Protein AF-A0A323UTB0-F1 (afdb_monomer_lite)

Secondary structure (DSSP, 8-state):
-----TT-EEEETTS-EEEEEEEEE-TTS-EEEEEEETTEEEEEEGGGEE---------

pLDDT: mean 83.11, std 13.92, range [43.34, 94.69]

Radius of gyration: 11.96 Å; chains: 1; bounding box: 25×22×43 Å

Structure (mmCIF, N/CA/C/O backbone):
data_AF-A0A323UTB0-F1
#
_entry.id   AF-A0A323UTB0-F1
#
loop_
_atom_site.group_PDB
_atom_site.id
_atom_site.type_symbol
_atom_site.label_atom_id
_atom_site.label_alt_id
_atom_site.label_comp_id
_atom_site.label_asym_id
_atom_site.label_entity_id
_atom_site.label_seq_id
_atom_site.pdbx_PDB_ins_code
_atom_site.Cartn_x
_atom_site.Cartn_y
_atom_site.Cartn_z
_atom_site.occupancy
_atom_site.B_iso_or_equiv
_atom_site.auth_seq_id
_atom_site.auth_comp_id
_atom_site.auth_asym_id
_atom_site.auth_atom_id
_atom_site.pdbx_PDB_model_num
ATOM 1 N N . MET A 1 1 ? 10.543 8.322 -3.393 1.00 52.47 1 MET A N 1
ATOM 2 C CA . MET A 1 1 ? 10.512 7.835 -1.995 1.00 52.47 1 MET A CA 1
ATOM 3 C C . MET A 1 1 ? 9.304 6.926 -1.840 1.00 52.47 1 MET A C 1
ATOM 5 O O . MET A 1 1 ? 8.260 7.309 -2.336 1.00 52.47 1 MET A O 1
ATOM 9 N N . ASN A 1 2 ? 9.428 5.749 -1.215 1.00 63.25 2 ASN A N 1
ATOM 10 C CA . ASN A 1 2 ? 8.258 4.918 -0.892 1.00 63.25 2 ASN A CA 1
ATOM 11 C C . ASN A 1 2 ? 7.475 5.615 0.225 1.00 63.25 2 ASN A C 1
ATOM 13 O O . ASN A 1 2 ? 7.948 5.625 1.360 1.00 63.25 2 ASN A O 1
ATOM 17 N N . ARG A 1 3 ? 6.338 6.237 -0.104 1.00 76.25 3 ARG A N 1
ATOM 18 C CA . ARG A 1 3 ? 5.511 6.940 0.890 1.00 76.25 3 ARG A CA 1
ATOM 19 C C . ARG A 1 3 ? 4.678 6.000 1.755 1.00 76.25 3 ARG A C 1
ATOM 21 O O . ARG A 1 3 ? 4.426 6.332 2.904 1.00 76.25 3 ARG A O 1
ATOM 28 N N . PHE A 1 4 ? 4.316 4.839 1.219 1.00 85.75 4 PHE A N 1
ATOM 29 C CA . PHE A 1 4 ? 3.479 3.849 1.890 1.00 85.75 4 PHE A CA 1
ATOM 30 C C . PHE A 1 4 ? 4.136 2.471 1.858 1.00 85.75 4 PHE A C 1
ATOM 32 O O . PHE A 1 4 ? 4.996 2.186 1.013 1.00 85.75 4 PHE A O 1
ATOM 39 N N . LYS A 1 5 ? 3.732 1.614 2.791 1.00 89.50 5 LYS A N 1
ATOM 40 C CA . LYS A 1 5 ? 4.184 0.232 2.937 1.00 89.50 5 LYS A CA 1
ATOM 41 C C . LYS A 1 5 ? 2.997 -0.719 2.992 1.00 89.50 5 LYS A C 1
ATOM 43 O O . LYS A 1 5 ? 1.859 -0.329 3.224 1.00 89.50 5 LYS A O 1
ATOM 48 N N . LEU A 1 6 ? 3.281 -1.998 2.768 1.00 91.50 6 LEU A N 1
ATOM 49 C CA . LEU A 1 6 ? 2.298 -3.056 2.955 1.00 91.50 6 LEU A CA 1
ATOM 50 C C . LEU A 1 6 ? 1.798 -3.052 4.407 1.00 91.50 6 LEU A C 1
ATOM 52 O O . LEU A 1 6 ? 2.607 -3.100 5.329 1.00 91.50 6 LEU A O 1
ATOM 56 N N . GLY A 1 7 ? 0.481 -3.031 4.589 1.00 90.62 7 GLY A N 1
ATOM 57 C CA . GLY A 1 7 ? -0.166 -2.968 5.896 1.00 90.62 7 GLY A CA 1
ATOM 58 C C . GLY A 1 7 ? -0.425 -1.554 6.415 1.00 90.62 7 GLY A C 1
ATOM 59 O O . GLY A 1 7 ? -1.124 -1.434 7.417 1.00 90.62 7 GLY A O 1
ATOM 60 N N . ASP A 1 8 ? 0.066 -0.503 5.746 1.00 90.44 8 ASP A N 1
ATOM 61 C CA . ASP A 1 8 ? -0.280 0.868 6.130 1.00 90.44 8 ASP A CA 1
ATOM 62 C C . ASP A 1 8 ? -1.773 1.118 5.891 1.00 90.44 8 ASP A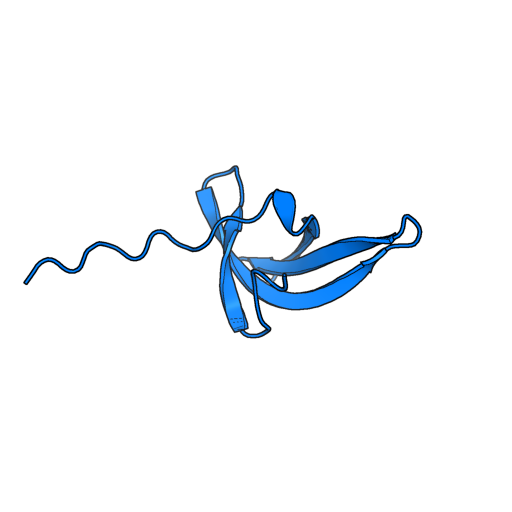 C 1
ATOM 64 O O . ASP A 1 8 ? -2.313 0.799 4.826 1.00 90.44 8 ASP A O 1
ATOM 68 N N . GLU A 1 9 ? -2.436 1.725 6.874 1.00 91.00 9 GLU A N 1
ATOM 69 C CA . GLU A 1 9 ? -3.719 2.380 6.640 1.00 91.00 9 GLU A CA 1
ATOM 70 C C . GLU A 1 9 ? -3.465 3.631 5.791 1.00 91.00 9 GLU A C 1
ATOM 72 O O . GLU A 1 9 ? -2.463 4.313 5.979 1.00 91.00 9 GLU A O 1
ATOM 77 N N . VAL A 1 10 ? -4.343 3.918 4.835 1.00 90.12 10 VAL A N 1
ATOM 78 C CA . VAL A 1 10 ? -4.277 5.076 3.940 1.00 90.12 10 VAL A CA 1
ATOM 79 C C . VAL A 1 10 ? -5.670 5.651 3.720 1.00 90.12 10 VAL A C 1
ATOM 81 O O . VAL A 1 10 ? -6.671 4.931 3.718 1.00 90.12 10 VAL A O 1
ATOM 84 N N . CYS A 1 11 ? -5.733 6.958 3.490 1.00 88.56 11 CYS A N 1
ATOM 85 C CA . CYS A 1 11 ? -6.943 7.662 3.089 1.00 88.56 11 CYS A CA 1
ATOM 86 C C . CYS A 1 11 ? -6.940 7.905 1.578 1.00 88.56 11 CYS A C 1
ATOM 88 O O . CYS A 1 11 ? -5.957 8.385 1.010 1.00 88.56 11 CYS A O 1
ATOM 90 N N . LYS A 1 12 ? -8.074 7.623 0.936 1.00 82.94 12 LYS A N 1
ATOM 91 C CA . LYS A 1 12 ? -8.374 8.051 -0.437 1.00 82.94 12 LYS A CA 1
ATOM 92 C C . LYS A 1 12 ? -9.022 9.442 -0.409 1.00 82.94 12 LYS A C 1
ATOM 94 O O . LYS A 1 12 ? -9.705 9.761 0.561 1.00 82.94 12 LYS A O 1
ATOM 99 N N . ASP A 1 13 ? -8.912 10.206 -1.500 1.00 70.31 13 ASP A N 1
ATOM 100 C CA . ASP A 1 13 ? -9.558 11.524 -1.712 1.00 70.31 13 ASP A CA 1
ATOM 101 C C . ASP A 1 13 ? -11.021 11.620 -1.229 1.00 70.31 13 ASP A C 1
ATOM 103 O O . ASP A 1 13 ? -11.451 12.644 -0.710 1.00 70.31 13 ASP A O 1
ATOM 107 N N . ASN A 1 14 ? -11.793 10.533 -1.320 1.00 70.19 14 ASN A N 1
ATOM 108 C CA . ASN A 1 14 ? -13.200 10.499 -0.898 1.00 70.19 14 ASN A CA 1
ATOM 109 C C . ASN A 1 14 ? -13.398 10.299 0.622 1.00 70.19 14 ASN A C 1
ATOM 111 O O . ASN A 1 14 ? -14.476 9.883 1.047 1.00 70.19 14 ASN A O 1
ATOM 115 N N . GLY A 1 15 ? -12.354 10.479 1.438 1.00 74.44 15 GLY A N 1
ATOM 116 C CA . GLY A 1 15 ? -12.384 10.286 2.895 1.00 74.44 15 GLY A CA 1
ATOM 117 C C . GLY A 1 15 ? -12.508 8.825 3.349 1.00 74.44 15 GLY A C 1
ATOM 118 O O . GLY A 1 15 ? -12.625 8.553 4.544 1.00 74.44 15 GLY A O 1
ATOM 119 N N . ARG A 1 16 ? -12.486 7.866 2.415 1.00 82.69 16 ARG A N 1
ATOM 120 C CA . ARG A 1 16 ? -12.514 6.432 2.731 1.00 82.69 16 ARG A CA 1
ATOM 121 C C . ARG A 1 16 ? -11.124 5.968 3.136 1.00 82.69 16 ARG A C 1
ATOM 123 O O . ARG A 1 16 ? -10.151 6.255 2.437 1.00 82.69 16 ARG A O 1
ATOM 130 N N . ARG A 1 17 ? -11.064 5.223 4.236 1.00 89.38 17 ARG A N 1
ATOM 131 C CA . ARG A 1 17 ? -9.843 4.588 4.735 1.00 89.38 17 ARG A CA 1
ATOM 132 C C . ARG A 1 17 ? -9.765 3.158 4.234 1.00 89.38 17 ARG A C 1
ATOM 134 O O . ARG A 1 17 ? -10.794 2.500 4.081 1.00 89.38 17 ARG A O 1
ATOM 141 N N . GLY A 1 18 ? -8.554 2.693 3.995 1.00 91.62 18 GLY A N 1
ATOM 142 C CA . GLY A 1 18 ? -8.288 1.307 3.657 1.00 91.62 18 GLY A CA 1
ATOM 143 C C . GLY A 1 18 ? -6.858 0.927 3.971 1.00 91.62 18 GLY A C 1
ATOM 144 O O . GLY A 1 18 ? -6.068 1.767 4.389 1.00 91.62 18 GLY A O 1
ATOM 145 N N . VAL A 1 19 ? -6.528 -0.340 3.760 1.00 93.06 19 VAL A N 1
ATOM 146 C CA . VAL A 1 19 ? -5.208 -0.890 4.087 1.00 93.06 19 VAL A CA 1
ATOM 147 C C . VAL A 1 19 ? -4.471 -1.266 2.814 1.00 93.06 19 VAL A C 1
ATOM 149 O O . VAL A 1 19 ? -5.016 -1.957 1.954 1.00 93.06 19 VAL A O 1
ATOM 152 N N . VAL A 1 20 ? -3.212 -0.854 2.693 1.00 93.62 20 VAL A N 1
ATOM 153 C CA . VAL A 1 20 ? -2.359 -1.226 1.564 1.00 93.62 20 VAL A CA 1
ATO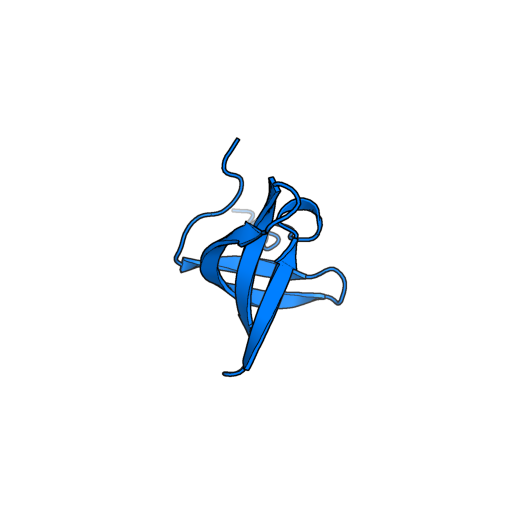M 154 C C . VAL A 1 20 ? -2.068 -2.728 1.614 1.00 93.62 20 VAL A C 1
ATOM 156 O O . VAL A 1 20 ? -1.384 -3.225 2.507 1.00 93.62 20 VAL A O 1
ATOM 159 N N . ARG A 1 21 ? -2.564 -3.465 0.621 1.00 94.69 21 ARG A N 1
ATOM 160 C CA . ARG A 1 21 ? -2.361 -4.912 0.438 1.00 94.69 21 ARG A CA 1
ATOM 161 C C . ARG A 1 21 ? -1.344 -5.260 -0.643 1.00 94.69 21 ARG A C 1
ATOM 163 O O . ARG A 1 21 ? -0.863 -6.386 -0.673 1.00 94.69 21 ARG A O 1
ATOM 170 N N . ALA A 1 22 ? -1.006 -4.322 -1.522 1.00 93.50 22 ALA A N 1
ATOM 171 C CA . ALA A 1 22 ? 0.094 -4.480 -2.466 1.00 93.50 22 ALA A CA 1
ATOM 172 C C . ALA A 1 22 ? 0.580 -3.120 -2.962 1.00 93.50 22 ALA A C 1
ATOM 174 O O . ALA A 1 22 ? -0.183 -2.156 -3.007 1.00 93.50 22 ALA A O 1
ATOM 175 N N . ILE A 1 23 ? 1.839 -3.066 -3.384 1.00 92.19 23 ILE A N 1
ATOM 176 C CA . ILE A 1 23 ? 2.430 -1.915 -4.066 1.00 92.19 23 ILE A CA 1
ATOM 177 C C . ILE A 1 23 ? 3.089 -2.454 -5.328 1.00 92.19 23 ILE A C 1
ATOM 179 O O . ILE A 1 23 ? 3.891 -3.385 -5.260 1.00 92.19 23 ILE A O 1
ATOM 183 N N . PHE A 1 24 ? 2.725 -1.903 -6.477 1.00 91.75 24 PHE A N 1
ATOM 184 C CA . PHE A 1 24 ? 3.201 -2.361 -7.775 1.00 91.75 24 PHE A CA 1
ATOM 185 C C . PHE A 1 24 ? 3.344 -1.188 -8.741 1.00 91.75 24 PHE A C 1
ATOM 187 O O . PHE A 1 24 ? 2.895 -0.076 -8.475 1.00 91.75 24 PHE A O 1
ATOM 194 N N . VAL A 1 25 ? 4.000 -1.432 -9.869 1.00 92.00 25 VAL A N 1
ATOM 195 C CA . VAL A 1 25 ? 4.153 -0.449 -10.943 1.00 92.00 25 VAL A CA 1
ATOM 196 C C . VAL A 1 25 ? 3.270 -0.889 -12.107 1.00 92.00 25 VAL A C 1
ATOM 198 O O . VAL A 1 25 ? 3.265 -2.071 -12.458 1.00 92.00 25 VAL A O 1
ATOM 201 N N . ASN A 1 26 ? 2.486 0.027 -12.677 1.00 89.94 26 ASN A N 1
ATOM 202 C CA . ASN A 1 26 ? 1.695 -0.264 -13.871 1.00 89.94 26 ASN A CA 1
ATOM 203 C C . ASN A 1 26 ? 2.568 -0.226 -15.144 1.00 89.94 26 ASN A C 1
ATOM 205 O O . ASN A 1 26 ? 3.777 -0.003 -15.098 1.00 89.94 26 ASN A O 1
ATOM 209 N N . ARG A 1 27 ? 1.952 -0.449 -16.309 1.00 91.75 27 ARG A N 1
ATOM 210 C CA . ARG A 1 27 ? 2.667 -0.439 -17.597 1.00 91.75 27 ARG A CA 1
ATOM 211 C C . ARG A 1 27 ? 3.232 0.936 -17.967 1.00 91.75 27 ARG A C 1
ATOM 213 O O . ARG A 1 27 ? 4.244 0.995 -18.652 1.00 91.75 27 ARG A O 1
ATOM 220 N N . ASP A 1 28 ? 2.623 2.007 -17.473 1.00 91.44 28 ASP A N 1
ATOM 221 C CA . ASP A 1 28 ? 3.034 3.401 -17.676 1.00 91.44 28 ASP A CA 1
ATOM 222 C C . ASP A 1 28 ? 4.132 3.859 -16.696 1.00 91.44 28 ASP A C 1
ATOM 224 O O . ASP A 1 28 ? 4.395 5.051 -16.566 1.00 91.44 28 ASP A O 1
ATOM 228 N N . ALA A 1 29 ? 4.764 2.923 -15.978 1.00 88.62 29 ALA A N 1
ATOM 229 C CA . ALA A 1 29 ? 5.754 3.193 -14.935 1.00 88.62 29 ALA A CA 1
ATOM 230 C C . ALA A 1 29 ? 5.227 4.013 -13.732 1.00 88.62 29 ALA A C 1
ATOM 232 O O . ALA A 1 29 ? 6.017 4.507 -12.923 1.00 88.62 29 ALA A O 1
ATOM 233 N N . ALA A 1 30 ? 3.905 4.113 -13.562 1.00 89.44 30 ALA A N 1
ATOM 234 C CA . ALA A 1 30 ? 3.267 4.751 -12.415 1.00 89.44 30 ALA A CA 1
ATOM 235 C C . ALA A 1 30 ? 3.138 3.775 -11.238 1.00 89.44 30 ALA A C 1
ATOM 237 O O . ALA A 1 30 ? 2.807 2.596 -11.406 1.00 89.44 30 ALA A O 1
ATOM 238 N N . ARG A 1 31 ? 3.397 4.269 -10.023 1.00 90.06 31 ARG A N 1
ATOM 239 C CA . ARG A 1 31 ? 3.257 3.479 -8.796 1.00 90.06 31 ARG A CA 1
ATOM 240 C C . ARG A 1 31 ? 1.811 3.434 -8.346 1.00 90.06 31 ARG A C 1
ATOM 242 O O . ARG A 1 31 ? 1.193 4.458 -8.079 1.00 90.06 31 ARG A O 1
ATOM 249 N N . MET A 1 32 ? 1.323 2.219 -8.184 1.00 92.69 32 MET A N 1
ATOM 250 C CA . MET A 1 32 ? -0.030 1.907 -7.773 1.00 92.69 32 MET A CA 1
ATOM 251 C C . MET A 1 32 ? -0.001 1.150 -6.449 1.00 92.69 32 MET A C 1
ATOM 253 O O . MET A 1 32 ? 0.873 0.317 -6.190 1.00 92.69 32 MET A O 1
ATOM 257 N N . CYS A 1 33 ? -1.009 1.398 -5.632 1.00 92.94 33 CYS A N 1
ATOM 258 C CA . CYS A 1 33 ? -1.275 0.685 -4.401 1.00 92.94 33 CYS A CA 1
ATOM 259 C C . CYS A 1 33 ? -2.611 -0.044 -4.539 1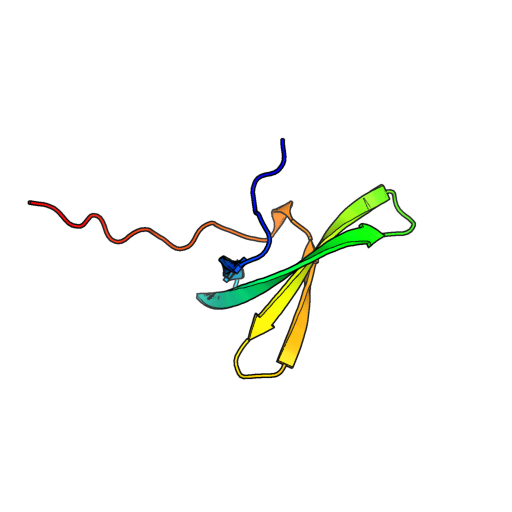.00 92.94 33 CYS A C 1
ATOM 261 O O . CYS A 1 33 ? -3.615 0.546 -4.944 1.00 92.94 33 CYS A O 1
ATOM 263 N N . ALA A 1 34 ? -2.626 -1.328 -4.192 1.00 93.94 34 ALA A N 1
ATOM 264 C CA . ALA A 1 34 ? -3.864 -2.055 -3.963 1.00 93.94 34 ALA A CA 1
ATOM 265 C C . ALA A 1 34 ? -4.287 -1.806 -2.516 1.00 93.94 34 ALA A C 1
ATOM 267 O O . ALA A 1 34 ? -3.549 -2.151 -1.592 1.00 93.94 34 ALA A O 1
ATOM 268 N N . VAL A 1 35 ? -5.443 -1.187 -2.325 1.00 93.38 35 VAL A N 1
ATOM 269 C CA . VAL A 1 35 ? -5.974 -0.787 -1.025 1.00 93.38 35 VAL A CA 1
ATOM 270 C C . VAL A 1 35 ? -7.258 -1.560 -0.769 1.00 93.38 35 VAL A C 1
ATOM 272 O O . VAL A 1 35 ? -8.199 -1.488 -1.552 1.00 93.38 35 VAL A O 1
ATOM 275 N N . GLU A 1 36 ? -7.298 -2.307 0.326 1.00 94.06 36 GLU A N 1
ATOM 276 C CA . GLU A 1 36 ? -8.495 -3.015 0.767 1.00 94.06 36 GLU A CA 1
ATOM 277 C C . GLU A 1 36 ? -9.392 -2.079 1.578 1.00 94.06 36 GLU A C 1
ATOM 279 O O . GLU A 1 36 ? -8.962 -1.500 2.576 1.00 94.06 36 GLU A O 1
ATOM 284 N N . ILE A 1 37 ? -10.644 -1.938 1.145 1.00 90.94 37 ILE A N 1
ATOM 285 C CA . ILE A 1 37 ? -11.675 -1.109 1.768 1.00 90.94 37 ILE A CA 1
ATOM 286 C C . ILE A 1 37 ? -12.928 -1.971 1.915 1.00 90.94 37 ILE A C 1
ATOM 288 O O . ILE A 1 37 ? -13.533 -2.365 0.920 1.00 90.94 37 ILE A O 1
ATOM 292 N N . ASN A 1 38 ? -13.339 -2.261 3.153 1.00 86.56 38 ASN A N 1
ATOM 293 C CA . ASN A 1 38 ? -14.538 -3.061 3.453 1.00 86.56 38 ASN A CA 1
ATOM 294 C C . ASN A 1 38 ? -14.602 -4.407 2.692 1.00 86.56 38 ASN A C 1
ATOM 296 O O . ASN A 1 38 ? -15.670 -4.826 2.252 1.00 86.56 38 ASN A O 1
ATOM 300 N N . GLY A 1 39 ? -13.455 -5.071 2.501 1.00 87.12 39 GLY A N 1
ATOM 301 C CA . GLY A 1 39 ? -13.356 -6.353 1.790 1.00 87.12 39 GLY A CA 1
ATOM 302 C C . GLY A 1 39 ? -13.271 -6.260 0.261 1.00 87.12 39 GLY A C 1
ATOM 303 O O . GLY A 1 39 ? -13.123 -7.289 -0.393 1.00 87.12 39 GLY A O 1
ATOM 304 N N . ALA A 1 40 ? -13.320 -5.058 -0.320 1.00 90.75 40 ALA A N 1
ATOM 305 C CA . ALA A 1 40 ? -13.047 -4.825 -1.737 1.00 90.75 40 ALA A CA 1
ATOM 306 C C . ALA A 1 40 ? -11.628 -4.278 -1.938 1.00 90.75 40 ALA A C 1
ATOM 308 O O . ALA A 1 40 ? -11.146 -3.487 -1.132 1.00 90.75 40 ALA A O 1
ATOM 309 N N . LEU A 1 41 ? -10.967 -4.678 -3.025 1.00 91.88 41 LEU A N 1
ATOM 310 C CA . LEU A 1 41 ? -9.654 -4.163 -3.419 1.00 91.88 41 LEU A CA 1
ATOM 311 C C . LEU A 1 41 ? -9.811 -3.055 -4.464 1.00 91.88 41 LEU A C 1
ATOM 313 O O . LEU A 1 41 ? -10.271 -3.296 -5.579 1.00 91.88 41 LEU A O 1
ATOM 317 N N . ASP A 1 42 ? -9.383 -1.853 -4.102 1.00 91.38 42 ASP A N 1
ATOM 318 C CA . ASP A 1 42 ? -9.261 -0.695 -4.980 1.00 91.38 42 ASP A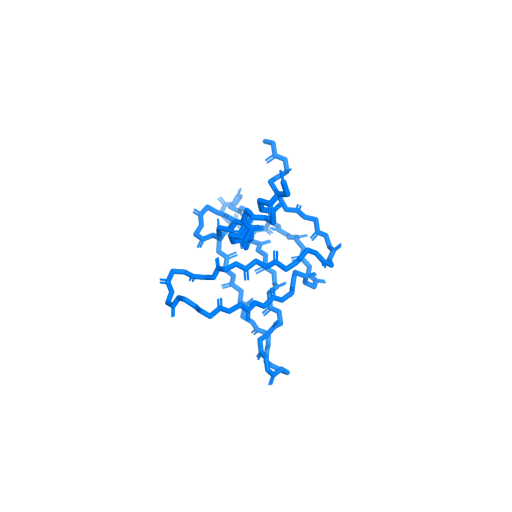 CA 1
ATOM 319 C C . ASP A 1 42 ? -7.803 -0.546 -5.444 1.00 91.38 42 ASP A C 1
ATOM 321 O O . ASP A 1 42 ? -6.873 -0.678 -4.651 1.00 91.38 42 ASP A O 1
ATOM 325 N N . PHE A 1 43 ? -7.582 -0.203 -6.714 1.00 91.31 43 PHE A N 1
ATOM 326 C CA . PHE A 1 43 ? -6.248 0.092 -7.251 1.00 91.31 43 PHE A CA 1
ATOM 327 C C . PHE A 1 43 ? -6.105 1.596 -7.466 1.00 91.31 43 PHE A C 1
ATOM 329 O O . PHE A 1 43 ? -6.835 2.189 -8.262 1.00 91.31 43 PHE A O 1
ATOM 336 N N . ILE A 1 44 ? -5.197 2.226 -6.726 1.00 89.50 44 ILE A N 1
ATOM 337 C CA . ILE A 1 44 ? -5.106 3.685 -6.619 1.00 89.50 44 ILE A CA 1
ATOM 338 C C . ILE A 1 44 ? -3.656 4.105 -6.838 1.00 89.50 44 ILE A C 1
ATOM 340 O O . ILE A 1 44 ? -2.742 3.444 -6.356 1.00 89.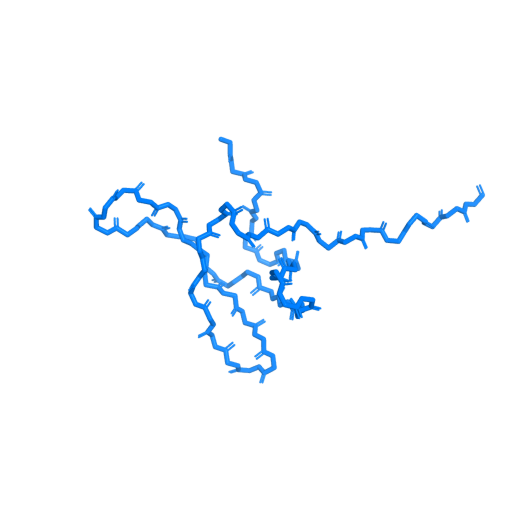50 44 ILE A O 1
ATOM 344 N N . ASP A 1 45 ? -3.445 5.204 -7.556 1.00 90.50 45 ASP A N 1
ATOM 345 C CA . ASP A 1 45 ? -2.116 5.797 -7.702 1.00 90.50 45 ASP A CA 1
ATOM 346 C C . ASP A 1 45 ? -1.571 6.250 -6.338 1.00 90.50 45 ASP A C 1
ATOM 348 O O . ASP A 1 45 ? -2.297 6.871 -5.557 1.00 90.50 45 ASP A O 1
ATOM 352 N N . GLU A 1 46 ? -0.292 5.975 -6.065 1.00 88.19 46 GLU A N 1
ATOM 353 C CA . GLU A 1 46 ? 0.375 6.334 -4.803 1.00 88.19 46 GLU A CA 1
ATOM 354 C C . GLU A 1 46 ? 0.231 7.837 -4.491 1.00 88.19 46 GLU A C 1
ATOM 356 O O . GLU A 1 46 ? 0.095 8.227 -3.335 1.00 88.19 46 GLU A O 1
ATOM 361 N N . SER A 1 47 ? 0.192 8.691 -5.518 1.00 86.62 47 SER A N 1
ATOM 362 C CA . SER A 1 47 ? 0.091 10.149 -5.378 1.00 86.62 47 SER A CA 1
ATOM 363 C C . SER A 1 47 ? -1.294 10.625 -4.933 1.00 86.62 47 SER A C 1
ATOM 365 O O . SER A 1 47 ? -1.416 11.753 -4.464 1.00 86.62 47 SER A O 1
ATOM 367 N N . LYS A 1 48 ? -2.332 9.790 -5.089 1.00 87.38 48 LYS A N 1
ATOM 368 C CA . LYS A 1 48 ? -3.720 10.066 -4.663 1.00 87.38 48 LYS A CA 1
ATOM 369 C C . LYS A 1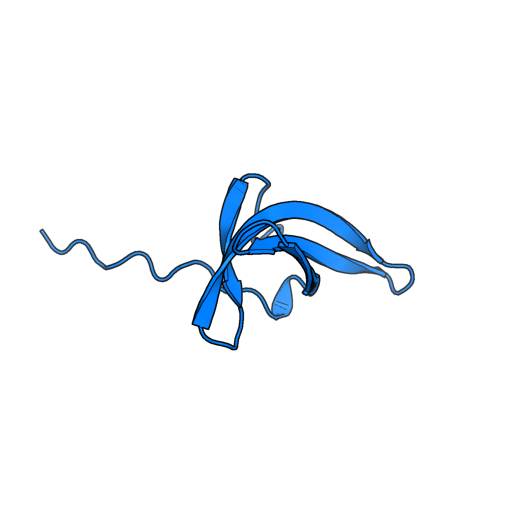 48 ? -4.041 9.494 -3.282 1.00 87.38 48 LYS A C 1
ATOM 371 O O . LYS A 1 48 ? -5.167 9.616 -2.801 1.00 87.38 48 LYS A O 1
ATOM 376 N N . LEU A 1 49 ? -3.077 8.815 -2.666 1.00 87.31 49 LEU A N 1
ATOM 377 C CA . LEU A 1 49 ? -3.195 8.339 -1.301 1.00 87.31 49 LEU A CA 1
ATOM 378 C C . LEU A 1 49 ? -2.609 9.369 -0.350 1.00 87.31 49 LEU A C 1
ATOM 380 O O . LEU A 1 49 ? -1.571 9.979 -0.603 1.00 87.31 49 LEU A O 1
ATOM 384 N N . SER A 1 50 ? -3.291 9.532 0.773 1.00 86.94 50 SER A N 1
ATOM 385 C CA . SER A 1 50 ? -2.820 10.330 1.893 1.00 86.94 50 SER A CA 1
ATOM 386 C C . SER A 1 50 ? -2.583 9.417 3.088 1.00 86.94 50 SER A C 1
ATOM 388 O O . SER A 1 50 ? -3.334 8.452 3.270 1.00 86.94 50 SER A O 1
ATOM 390 N N . PRO A 1 51 ? -1.567 9.695 3.923 1.00 83.94 51 PRO A N 1
ATOM 391 C CA . PRO A 1 51 ? -1.475 9.031 5.210 1.00 83.94 51 PRO A CA 1
ATOM 392 C C . PRO A 1 51 ? -2.771 9.298 5.992 1.00 83.94 51 PRO A C 1
ATOM 394 O O . PRO A 1 51 ? -3.379 10.365 5.831 1.00 83.94 51 PRO A O 1
ATOM 397 N N . PRO A 1 52 ? -3.223 8.345 6.818 1.00 77.62 52 PRO A N 1
ATOM 398 C CA . PRO A 1 52 ? -4.340 8.577 7.705 1.00 77.62 52 PRO A CA 1
ATOM 399 C C . PRO A 1 52 ? -3.908 9.748 8.575 1.00 77.62 52 PRO A C 1
ATOM 401 O O . PRO A 1 52 ? -2.764 9.782 9.035 1.00 77.62 52 PRO A O 1
ATOM 404 N N . GLN A 1 53 ? -4.772 10.753 8.734 1.00 67.06 53 GLN A N 1
ATOM 405 C CA . GLN A 1 53 ? -4.512 11.790 9.722 1.00 67.06 53 GLN A CA 1
ATOM 406 C C . GLN A 1 53 ? -4.325 11.057 11.045 1.00 67.06 53 GLN A C 1
ATOM 408 O O . GLN A 1 53 ? -5.288 10.541 11.613 1.00 67.06 53 GLN A O 1
ATOM 413 N N . GLN A 1 54 ? -3.071 10.947 11.481 1.00 56.59 54 GLN A N 1
ATOM 414 C CA . GLN A 1 54 ? -2.752 10.574 12.837 1.00 56.59 54 GLN A CA 1
ATOM 415 C C . GLN A 1 54 ? -3.446 11.658 13.640 1.00 56.59 54 GLN A C 1
ATOM 417 O O . GLN A 1 54 ? -3.060 12.824 13.556 1.00 56.59 54 GLN A O 1
ATOM 422 N N . ALA A 1 55 ? -4.570 11.305 14.269 1.00 50.91 55 ALA A N 1
ATOM 423 C CA . ALA A 1 55 ? -5.182 12.181 15.240 1.00 50.91 55 ALA A CA 1
ATOM 424 C C . ALA A 1 55 ? -4.034 12.581 16.157 1.00 50.91 55 ALA A C 1
ATOM 426 O O . ALA A 1 55 ? -3.359 11.701 16.698 1.00 50.91 55 ALA A O 1
ATOM 427 N N . ASP A 1 56 ? -3.745 13.878 16.192 1.00 47.28 56 ASP A N 1
ATOM 428 C CA . ASP A 1 56 ? -2.833 14.459 17.153 1.00 47.28 56 ASP A CA 1
ATOM 429 C C . ASP A 1 56 ? -3.387 14.024 18.509 1.00 47.28 56 ASP A C 1
ATOM 431 O O . ASP A 1 56 ? -4.401 14.540 18.984 1.00 47.28 56 ASP A O 1
ATOM 435 N N . LEU A 1 57 ? -2.829 12.941 19.054 1.00 48.06 57 LEU A N 1
ATOM 436 C CA . LEU A 1 57 ? -3.096 12.515 20.411 1.00 48.06 57 LEU A CA 1
ATOM 437 C C . LEU A 1 57 ? -2.309 13.515 21.253 1.00 48.06 57 LEU A C 1
ATOM 439 O O . LEU A 1 57 ? -1.207 13.231 21.714 1.00 48.06 57 LEU A O 1
ATOM 443 N N . ALA A 1 58 ? -2.847 14.732 21.327 1.00 52.00 58 ALA A N 1
ATOM 444 C CA . ALA A 1 58 ? -2.390 15.763 22.227 1.00 52.00 58 ALA A CA 1
ATOM 445 C C . ALA A 1 58 ? -2.413 15.160 23.634 1.00 52.00 58 ALA A C 1
ATOM 447 O O . ALA A 1 58 ? -3.460 14.706 24.108 1.00 52.00 58 ALA A O 1
ATOM 448 N N . ALA A 1 59 ? -1.241 15.118 24.257 1.00 43.34 59 ALA A N 1
ATOM 449 C CA . ALA A 1 59 ? -1.063 14.857 25.674 1.00 43.34 59 ALA A CA 1
ATOM 450 C C . ALA A 1 59 ? -0.446 16.103 26.306 1.00 43.34 59 ALA A C 1
ATOM 452 O O . ALA A 1 59 ? 0.494 16.659 25.691 1.00 43.34 59 ALA A O 1
#

Foldseek 3Di:
DPPDDAQAWKAAPVRFIFGFNDWDADPVRFIWTFTAGPNDTDIGTPVRIDHDPPPPPPD

Sequence (59 aa):
MNRFKLGDEVCKDNGRRGVVRAIFVNRDAARMCAVEINGALDFIDESKLSPPQQADLAA

Organism: Rhodopseudomonas palustris (NCBI:txid1076)